Protein AF-A0A961NDP5-F1 (afdb_monomer_lite)

pLDDT: mean 91.18, std 3.99, range [74.69, 96.62]

Structure (mmCIF, N/CA/C/O backbone):
data_AF-A0A961NDP5-F1
#
_entry.id   AF-A0A961NDP5-F1
#
loop_
_atom_site.group_PDB
_atom_site.id
_atom_site.type_symbol
_atom_site.label_atom_id
_atom_site.label_alt_id
_atom_site.label_comp_id
_atom_site.label_asym_id
_atom_site.label_entity_id
_atom_site.label_seq_id
_atom_site.pdbx_PDB_ins_code
_atom_site.Cartn_x
_atom_site.Cartn_y
_atom_site.Cartn_z
_atom_site.occupancy
_atom_site.B_iso_or_equiv
_atom_site.auth_seq_id
_atom_site.auth_comp_id
_atom_site.auth_asym_id
_atom_site.auth_atom_id
_atom_site.pdbx_PDB_model_num
ATOM 1 N N . PHE A 1 1 ? 15.551 -0.681 -16.514 1.00 74.69 1 PHE A N 1
ATOM 2 C CA . PHE A 1 1 ? 14.716 -0.361 -17.692 1.00 74.69 1 PHE A CA 1
ATOM 3 C C . PHE A 1 1 ? 15.096 0.928 -18.426 1.00 74.69 1 PHE A C 1
ATOM 5 O O . PHE A 1 1 ? 14.612 1.093 -19.531 1.00 74.69 1 PHE A O 1
ATOM 12 N N . GLY A 1 2 ? 15.968 1.806 -17.900 1.00 75.88 2 GLY A N 1
ATOM 13 C CA . GLY A 1 2 ? 16.471 2.954 -18.680 1.00 75.88 2 GLY A CA 1
ATOM 14 C C . GLY A 1 2 ? 15.387 3.947 -19.114 1.00 75.88 2 GLY A C 1
ATOM 15 O O . GLY A 1 2 ? 15.478 4.496 -20.203 1.00 75.88 2 GLY A O 1
ATOM 16 N N . PHE A 1 3 ? 14.344 4.123 -18.296 1.00 78.25 3 PHE A N 1
ATOM 17 C CA . PHE A 1 3 ? 13.240 5.019 -18.618 1.00 78.25 3 PHE A CA 1
ATOM 18 C C . PHE A 1 3 ? 13.702 6.469 -18.727 1.00 78.25 3 PHE A C 1
ATOM 20 O O . PHE A 1 3 ? 14.430 6.966 -17.866 1.00 78.25 3 PHE A O 1
ATOM 27 N N . GLU A 1 4 ? 13.183 7.165 -19.731 1.00 85.88 4 GLU A N 1
ATOM 28 C CA . GLU A 1 4 ? 13.257 8.617 -19.766 1.00 85.88 4 GLU A CA 1
ATOM 29 C C . GLU A 1 4 ? 12.278 9.229 -18.757 1.00 85.88 4 GLU A C 1
ATOM 31 O O . GLU A 1 4 ? 11.221 8.662 -18.461 1.00 85.88 4 GLU A O 1
ATOM 36 N N . VAL A 1 5 ? 12.604 10.422 -18.251 1.00 88.00 5 VAL A N 1
ATOM 37 C CA . VAL A 1 5 ? 11.796 11.117 -17.232 1.00 88.00 5 VAL A CA 1
ATOM 38 C C . VAL A 1 5 ? 10.336 11.236 -17.672 1.00 88.00 5 VAL A C 1
ATOM 40 O O . VAL A 1 5 ? 9.431 10.939 -16.897 1.00 88.00 5 VAL A O 1
ATOM 43 N N . HIS A 1 6 ? 10.100 11.571 -18.944 1.00 88.38 6 HIS A N 1
ATOM 44 C CA . HIS A 1 6 ? 8.757 11.750 -19.488 1.00 88.38 6 HIS A CA 1
ATOM 45 C C . HIS A 1 6 ? 7.921 10.453 -19.480 1.00 88.38 6 HIS A C 1
ATOM 47 O O . HIS A 1 6 ? 6.706 10.509 -19.300 1.00 88.38 6 HIS A O 1
ATOM 53 N N . GLN A 1 7 ? 8.553 9.282 -19.622 1.00 89.12 7 GLN A N 1
ATOM 54 C CA . GLN A 1 7 ? 7.872 7.983 -19.601 1.00 89.12 7 GLN A CA 1
ATOM 55 C C . GLN A 1 7 ? 7.429 7.612 -18.183 1.00 89.12 7 GLN A C 1
ATOM 57 O O . GLN A 1 7 ? 6.307 7.144 -17.990 1.00 89.12 7 GLN A O 1
ATOM 62 N N . LEU A 1 8 ? 8.276 7.876 -17.181 1.00 90.50 8 LEU A N 1
ATOM 63 C CA . LEU A 1 8 ? 7.916 7.710 -15.769 1.00 90.50 8 LEU A CA 1
ATOM 64 C C . LEU A 1 8 ? 6.790 8.665 -15.376 1.00 90.50 8 LEU A C 1
ATOM 66 O O . LEU A 1 8 ? 5.815 8.248 -14.755 1.00 90.50 8 LEU A O 1
ATOM 70 N N . THR A 1 9 ? 6.881 9.931 -15.788 1.00 92.75 9 THR A N 1
ATOM 71 C CA . THR A 1 9 ? 5.827 10.916 -15.525 1.00 92.75 9 THR A CA 1
ATOM 72 C C . THR A 1 9 ? 4.503 10.507 -16.168 1.00 92.75 9 THR A C 1
ATOM 74 O O . THR A 1 9 ? 3.462 10.604 -15.521 1.00 92.75 9 THR A O 1
ATOM 77 N N . ALA A 1 10 ? 4.522 10.002 -17.406 1.00 92.31 10 ALA A N 1
ATOM 78 C CA . ALA A 1 10 ? 3.321 9.497 -18.065 1.00 92.31 10 ALA A CA 1
ATOM 79 C C . ALA A 1 10 ? 2.712 8.308 -17.306 1.00 92.31 10 ALA A C 1
ATOM 81 O O . ALA A 1 10 ? 1.502 8.283 -17.084 1.00 92.31 10 ALA A O 1
ATOM 82 N N . LEU A 1 11 ? 3.537 7.359 -16.849 1.00 92.81 11 LEU A N 1
ATOM 83 C CA . LEU A 1 11 ? 3.079 6.226 -16.044 1.00 92.81 11 LEU A CA 1
ATOM 84 C C . LEU A 1 11 ? 2.436 6.683 -14.727 1.00 92.81 11 LEU A C 1
ATOM 86 O O . LEU A 1 11 ? 1.370 6.187 -14.368 1.00 92.81 11 LEU A O 1
ATOM 90 N N . TYR A 1 12 ? 3.038 7.650 -14.033 1.00 93.81 12 TYR A N 1
ATOM 91 C CA . TYR A 1 12 ? 2.479 8.222 -12.804 1.00 93.81 12 TYR A CA 1
ATOM 92 C C . TYR A 1 12 ? 1.154 8.940 -13.052 1.00 93.81 12 TYR A C 1
ATOM 94 O O . TYR A 1 12 ? 0.217 8.795 -12.272 1.00 93.81 12 TYR A O 1
ATOM 102 N N . LEU A 1 13 ? 1.040 9.674 -14.160 1.00 95.31 13 LEU A N 1
ATOM 103 C CA . LEU A 1 13 ? -0.188 10.377 -14.518 1.00 95.31 13 LEU A CA 1
ATOM 104 C C . LEU A 1 13 ? -1.318 9.398 -14.863 1.00 95.31 13 LEU A C 1
ATOM 106 O O . LEU A 1 13 ? -2.441 9.563 -14.387 1.00 95.31 13 LEU A O 1
ATOM 110 N N . ILE A 1 14 ? -1.015 8.339 -15.621 1.00 94.62 14 ILE A N 1
ATOM 111 C CA . ILE A 1 14 ? -1.959 7.245 -15.893 1.00 94.62 14 ILE A CA 1
ATOM 112 C C . ILE A 1 14 ? -2.389 6.586 -14.581 1.00 94.62 14 ILE A C 1
ATOM 114 O O . ILE A 1 14 ? -3.583 6.415 -14.345 1.00 94.62 14 ILE A O 1
ATOM 118 N N . ASN A 1 15 ? -1.433 6.254 -13.712 1.00 95.94 15 ASN A N 1
ATOM 119 C CA . ASN A 1 15 ? -1.704 5.647 -12.415 1.00 95.94 15 ASN A CA 1
ATOM 120 C C . ASN A 1 15 ? -2.635 6.526 -11.566 1.00 95.94 15 ASN A C 1
ATOM 122 O O . ASN A 1 15 ? -3.618 6.019 -11.029 1.00 95.94 15 ASN A O 1
ATOM 126 N N . LEU A 1 16 ? -2.390 7.837 -11.510 1.00 94.75 16 LEU A N 1
ATOM 127 C CA . LEU A 1 16 ? -3.229 8.776 -10.769 1.00 94.75 16 LEU A CA 1
ATOM 128 C C . LEU A 1 16 ? -4.666 8.806 -11.305 1.00 94.75 16 LEU A C 1
ATOM 130 O O . LEU A 1 16 ? -5.614 8.720 -10.525 1.00 94.75 16 LEU A O 1
ATOM 134 N N . ILE A 1 17 ? -4.836 8.897 -12.629 1.00 96.62 17 ILE A N 1
ATOM 135 C CA . ILE A 1 17 ? -6.161 8.910 -13.268 1.00 96.62 17 ILE A CA 1
ATOM 136 C C . ILE A 1 17 ? -6.910 7.609 -12.975 1.00 96.62 17 ILE A C 1
ATOM 138 O O . ILE A 1 17 ? -8.079 7.646 -12.588 1.00 96.62 17 ILE A O 1
ATOM 142 N N . VAL A 1 18 ? -6.238 6.466 -13.129 1.00 95.62 18 VAL A N 1
ATOM 143 C CA . VAL A 1 18 ? -6.826 5.151 -12.855 1.00 95.62 18 VAL A CA 1
ATOM 144 C C . VAL A 1 18 ? -7.242 5.047 -11.390 1.00 95.62 18 VAL A C 1
ATOM 146 O O . VAL A 1 18 ? -8.384 4.690 -11.113 1.00 95.62 18 VAL A O 1
ATOM 149 N N . ASN A 1 19 ? -6.372 5.417 -10.451 1.00 94.50 19 ASN A N 1
ATOM 150 C CA . ASN A 1 19 ? -6.691 5.371 -9.025 1.00 94.50 19 ASN A CA 1
ATOM 151 C C . ASN A 1 19 ? -7.856 6.288 -8.661 1.00 94.50 19 ASN A C 1
ATOM 153 O O . ASN A 1 19 ? -8.759 5.868 -7.943 1.00 94.50 19 ASN A O 1
ATOM 157 N N . MET A 1 20 ? -7.893 7.505 -9.202 1.00 93.56 20 MET A N 1
ATOM 158 C CA . MET A 1 20 ? -9.003 8.429 -8.980 1.00 93.56 20 MET A CA 1
ATOM 159 C C . MET A 1 20 ? -10.329 7.864 -9.509 1.00 93.56 20 MET A C 1
ATOM 161 O O . MET A 1 20 ? -11.356 7.972 -8.838 1.00 93.56 20 MET A O 1
ATOM 165 N N . ALA A 1 21 ? -10.314 7.228 -10.683 1.00 95.56 21 ALA A N 1
ATOM 166 C CA . ALA A 1 21 ? -11.498 6.600 -11.260 1.00 95.56 21 ALA A CA 1
ATOM 167 C C . ALA A 1 21 ? -11.956 5.366 -10.463 1.00 95.56 21 ALA A C 1
ATOM 169 O O . ALA A 1 21 ? -13.156 5.143 -10.313 1.00 95.56 21 ALA A O 1
ATOM 170 N N . VAL A 1 22 ? -11.014 4.576 -9.938 1.00 94.31 22 VAL A N 1
ATOM 171 C CA . VAL A 1 22 ? -11.274 3.311 -9.232 1.00 94.31 22 VAL A CA 1
ATOM 172 C C . VAL A 1 22 ? -11.634 3.524 -7.752 1.00 94.31 22 VAL A C 1
ATOM 174 O O . VAL A 1 22 ? -12.447 2.774 -7.210 1.00 94.31 22 VAL A O 1
ATOM 177 N N . ALA A 1 23 ? -11.133 4.582 -7.109 1.00 91.69 23 ALA A N 1
ATOM 178 C CA . ALA A 1 23 ? -11.392 4.921 -5.705 1.00 91.69 23 ALA A CA 1
ATOM 179 C C . ALA A 1 23 ? -12.876 4.854 -5.264 1.00 91.69 23 ALA A C 1
ATOM 181 O O . ALA A 1 23 ? -13.159 4.205 -4.251 1.00 91.69 23 ALA A O 1
ATOM 182 N N . PRO A 1 24 ? -13.861 5.444 -5.979 1.00 91.81 24 PRO A N 1
ATOM 183 C CA . PRO A 1 24 ? -15.268 5.343 -5.579 1.00 91.81 24 PRO A CA 1
ATOM 184 C C . PRO A 1 24 ? -15.813 3.909 -5.649 1.00 91.81 24 PRO A C 1
ATOM 186 O O . PRO A 1 24 ? -16.691 3.546 -4.862 1.00 91.81 24 PRO A O 1
ATOM 189 N N . PHE A 1 25 ? -15.307 3.080 -6.566 1.00 92.56 25 PHE A N 1
ATOM 190 C CA . PHE A 1 25 ? -15.697 1.672 -6.659 1.00 92.56 25 PHE A CA 1
ATOM 191 C C . PHE A 1 25 ? -15.125 0.862 -5.501 1.00 92.56 25 PHE A C 1
ATOM 193 O O . PHE A 1 25 ? -15.856 0.068 -4.914 1.00 92.56 25 PHE A O 1
ATOM 200 N N . LEU A 1 26 ? -13.867 1.112 -5.125 1.00 91.50 26 LEU A N 1
ATOM 201 C CA . LEU A 1 26 ? -13.247 0.496 -3.952 1.00 91.50 26 LEU A CA 1
ATOM 202 C C . LEU A 1 26 ? -14.030 0.819 -2.679 1.00 91.50 26 LEU A C 1
ATOM 204 O O . LEU A 1 26 ? -14.392 -0.093 -1.943 1.00 91.50 26 LEU A O 1
ATOM 208 N N . GLY A 1 27 ? -14.393 2.088 -2.462 1.00 90.12 27 GLY A N 1
ATOM 209 C CA . GLY A 1 27 ? -15.207 2.492 -1.311 1.00 90.12 27 GLY A CA 1
ATOM 210 C C . GLY A 1 27 ? -16.566 1.782 -1.254 1.00 90.12 27 GLY A C 1
ATOM 211 O O . GLY A 1 27 ? -16.968 1.286 -0.200 1.00 90.12 27 GLY A O 1
ATOM 212 N N . LYS A 1 28 ? -17.256 1.656 -2.398 1.00 91.31 28 LYS A N 1
ATOM 213 C CA . LYS A 1 28 ? -18.504 0.876 -2.492 1.00 91.31 28 LYS A CA 1
ATOM 214 C C . LYS A 1 28 ? -18.274 -0.609 -2.212 1.00 91.31 28 LYS A C 1
ATOM 216 O O . LYS A 1 28 ? -19.071 -1.215 -1.501 1.00 91.31 28 LYS A O 1
ATOM 221 N N . ALA A 1 29 ? -17.197 -1.188 -2.739 1.00 89.50 29 ALA A N 1
ATOM 222 C CA . ALA A 1 29 ? -16.850 -2.584 -2.506 1.00 89.50 29 ALA A CA 1
ATOM 223 C C . ALA A 1 29 ? -16.615 -2.855 -1.013 1.00 89.50 29 ALA A C 1
ATOM 225 O O . ALA A 1 29 ? -17.174 -3.814 -0.486 1.00 89.50 29 ALA A O 1
ATOM 226 N N . VAL A 1 30 ? -15.898 -1.975 -0.307 1.00 91.69 30 VAL A N 1
ATOM 227 C CA . VAL A 1 30 ? -15.687 -2.090 1.147 1.00 91.69 30 VAL A CA 1
ATOM 228 C C . VAL A 1 30 ? -17.023 -2.092 1.896 1.00 91.69 30 VAL A C 1
ATOM 230 O O . VAL A 1 30 ? -17.240 -2.933 2.768 1.00 91.69 30 VAL A O 1
ATOM 233 N N . GLY A 1 31 ? -17.943 -1.198 1.518 1.00 88.12 31 GLY A N 1
ATOM 234 C CA . GLY A 1 31 ? -19.274 -1.115 2.124 1.00 88.12 31 GLY A CA 1
ATOM 235 C C . GLY A 1 31 ? -20.150 -2.353 1.886 1.00 88.12 31 GLY A C 1
ATOM 236 O O . GLY A 1 31 ? -20.913 -2.731 2.769 1.00 88.12 31 GLY A O 1
ATOM 237 N N . VAL A 1 32 ? -20.032 -3.005 0.723 1.00 90.06 32 VAL A N 1
ATOM 238 C CA . VAL A 1 32 ? -20.844 -4.184 0.360 1.00 90.06 32 VAL A CA 1
ATOM 239 C C . VAL A 1 32 ? -20.241 -5.492 0.879 1.00 90.06 32 VAL A C 1
ATOM 241 O O . VAL A 1 32 ? -20.957 -6.332 1.420 1.00 90.06 32 VAL A O 1
ATOM 244 N N . PHE A 1 33 ? -18.933 -5.693 0.716 1.00 88.94 33 PHE A N 1
ATOM 245 C CA . PHE A 1 33 ? -18.251 -6.939 1.088 1.00 88.94 33 PHE A CA 1
ATOM 246 C C . PHE A 1 33 ? -17.813 -6.977 2.557 1.00 88.94 33 PHE A C 1
ATOM 248 O O . PHE A 1 33 ? -17.466 -8.048 3.069 1.00 88.94 33 PHE A O 1
ATOM 255 N N . GLY A 1 34 ? -17.856 -5.832 3.239 1.00 88.94 34 GLY A N 1
ATOM 256 C CA . GLY A 1 34 ? -17.378 -5.661 4.601 1.00 88.94 34 GLY A CA 1
ATOM 257 C C . GLY A 1 34 ? -15.869 -5.439 4.659 1.00 88.94 34 GLY A C 1
ATOM 258 O O . GLY A 1 34 ? -15.095 -5.859 3.791 1.00 88.94 34 GLY A O 1
ATOM 259 N N . GLU A 1 35 ? -15.430 -4.789 5.729 1.00 90.31 35 GLU A N 1
ATOM 260 C CA . GLU A 1 35 ? -14.071 -4.273 5.832 1.00 90.31 35 GLU A CA 1
ATOM 261 C C . GLU A 1 35 ? -13.049 -5.411 6.023 1.00 90.31 35 GLU A C 1
ATOM 263 O O . GLU A 1 35 ? -12.027 -5.454 5.343 1.00 90.31 35 GLU A O 1
ATOM 268 N N . ARG A 1 36 ? -13.363 -6.422 6.849 1.00 89.06 36 ARG A N 1
ATOM 269 C CA . ARG A 1 36 ? -12.467 -7.567 7.115 1.00 89.06 36 ARG A CA 1
ATOM 270 C C . ARG A 1 36 ? -12.143 -8.399 5.869 1.00 89.06 36 ARG A C 1
ATOM 272 O O . ARG A 1 36 ? -11.002 -8.824 5.686 1.00 89.06 36 ARG A O 1
ATOM 279 N N . ARG A 1 37 ? -13.147 -8.681 5.031 1.00 90.00 37 ARG A N 1
ATOM 280 C CA . ARG A 1 37 ? -12.955 -9.476 3.802 1.00 90.00 37 ARG A CA 1
ATOM 281 C C . ARG A 1 37 ? -12.132 -8.696 2.790 1.00 90.00 37 ARG A C 1
ATOM 283 O O . ARG A 1 37 ? -11.199 -9.250 2.222 1.00 90.00 37 ARG A O 1
ATOM 290 N N . THR A 1 38 ? -12.441 -7.412 2.644 1.00 91.94 38 THR A N 1
ATOM 291 C CA . THR A 1 38 ? -11.702 -6.490 1.783 1.00 91.94 38 THR A CA 1
ATOM 292 C C . THR A 1 38 ? -10.227 -6.422 2.177 1.00 91.94 38 THR A C 1
ATOM 294 O O . THR A 1 38 ? -9.372 -6.628 1.324 1.00 91.94 38 THR A O 1
ATOM 297 N N . LEU A 1 39 ? -9.930 -6.260 3.471 1.00 91.00 39 LEU A N 1
ATOM 298 C CA . LEU A 1 39 ? -8.558 -6.267 3.989 1.00 91.00 39 LEU A CA 1
ATOM 299 C C . LEU A 1 39 ? -7.831 -7.584 3.712 1.00 91.00 39 LEU A C 1
ATOM 301 O O . LEU A 1 39 ? -6.665 -7.596 3.340 1.00 91.00 39 LEU A O 1
ATOM 305 N N . THR A 1 40 ? -8.520 -8.716 3.860 1.00 92.12 40 THR A N 1
ATOM 306 C CA . THR A 1 40 ? -7.919 -10.028 3.577 1.00 92.12 40 THR A CA 1
ATOM 307 C C . THR A 1 40 ? -7.535 -10.151 2.100 1.00 92.12 40 THR A C 1
ATOM 309 O O . THR A 1 40 ? -6.440 -10.609 1.782 1.00 92.12 40 THR A O 1
ATOM 312 N N . VAL A 1 41 ? -8.422 -9.720 1.198 1.00 91.94 41 VAL A N 1
ATOM 313 C CA . VAL A 1 41 ? -8.166 -9.709 -0.249 1.00 91.94 41 VAL A CA 1
ATOM 314 C C . VAL A 1 41 ? -7.017 -8.764 -0.595 1.00 91.94 41 VAL A C 1
ATOM 316 O O . VAL A 1 41 ? -6.149 -9.146 -1.374 1.00 91.94 41 VAL A O 1
ATOM 319 N N . GLU A 1 42 ? -6.980 -7.575 0.007 1.00 92.56 42 GLU A N 1
ATOM 320 C CA . GLU A 1 42 ? -5.892 -6.609 -0.158 1.00 92.56 42 GLU A CA 1
ATOM 321 C C . GLU A 1 42 ? -4.541 -7.225 0.218 1.00 92.56 42 GLU A C 1
ATOM 323 O O . GLU A 1 42 ? -3.639 -7.250 -0.613 1.00 92.56 42 GLU A O 1
ATOM 328 N N . TYR A 1 43 ? -4.405 -7.796 1.421 1.00 92.50 43 TYR A N 1
ATOM 329 C CA . TYR A 1 43 ? -3.133 -8.370 1.872 1.00 92.50 43 TYR A CA 1
ATOM 330 C C . TYR A 1 43 ? -2.671 -9.559 1.021 1.00 92.50 43 TYR A C 1
ATOM 332 O O . TYR A 1 43 ? -1.481 -9.673 0.725 1.00 92.50 43 TYR A O 1
ATOM 340 N N . ILE A 1 44 ? -3.592 -10.425 0.585 1.00 95.31 44 ILE A N 1
ATOM 341 C CA . ILE A 1 44 ? -3.269 -11.522 -0.344 1.00 95.31 44 ILE A CA 1
ATOM 342 C C . ILE A 1 44 ? -2.831 -10.960 -1.706 1.00 95.31 44 ILE A C 1
ATOM 344 O O . ILE A 1 44 ? -1.858 -11.440 -2.295 1.00 95.31 44 ILE A O 1
ATOM 348 N N . GLY A 1 45 ? -3.526 -9.932 -2.197 1.00 94.75 45 GLY A N 1
ATOM 349 C CA . GLY A 1 45 ? -3.196 -9.236 -3.437 1.00 94.75 45 GLY A CA 1
ATOM 350 C C . GLY A 1 45 ? -1.807 -8.608 -3.386 1.00 94.75 45 GLY A C 1
ATOM 351 O O . GLY A 1 45 ? -0.992 -8.872 -4.267 1.00 94.75 45 GLY A O 1
ATOM 352 N N . LEU A 1 46 ? -1.501 -7.857 -2.326 1.00 94.12 46 LEU A N 1
ATOM 353 C CA . LEU A 1 46 ? -0.195 -7.235 -2.114 1.00 94.12 46 LEU A CA 1
ATOM 354 C C . LEU A 1 46 ? 0.913 -8.289 -2.045 1.00 94.12 46 LEU A C 1
ATOM 356 O O . LEU A 1 46 ? 1.893 -8.185 -2.776 1.00 94.12 46 LEU A O 1
ATOM 360 N N . ALA A 1 47 ? 0.742 -9.353 -1.253 1.00 95.50 47 ALA A N 1
ATOM 361 C CA . ALA A 1 47 ? 1.724 -10.438 -1.185 1.00 95.50 47 ALA A CA 1
ATOM 362 C C . ALA A 1 47 ? 1.998 -11.059 -2.568 1.00 95.50 47 ALA A C 1
ATOM 364 O O . ALA A 1 47 ? 3.150 -11.320 -2.929 1.00 95.50 47 ALA A O 1
ATOM 365 N N . THR A 1 48 ? 0.949 -11.238 -3.375 1.00 96.31 48 THR A N 1
ATOM 366 C CA . THR A 1 48 ? 1.067 -11.741 -4.751 1.00 96.31 48 THR A CA 1
ATOM 367 C C . THR A 1 48 ? 1.829 -10.757 -5.643 1.00 96.31 48 THR A C 1
ATOM 369 O O . THR A 1 48 ? 2.760 -11.159 -6.336 1.00 96.31 48 THR A O 1
ATOM 372 N N . VAL A 1 49 ? 1.492 -9.465 -5.600 1.00 96.44 49 VAL A N 1
ATOM 373 C CA . VAL A 1 49 ? 2.146 -8.415 -6.398 1.00 96.44 49 VAL A CA 1
ATOM 374 C C . VAL A 1 49 ? 3.627 -8.275 -6.041 1.00 96.44 49 VAL A C 1
ATOM 376 O O . VAL A 1 49 ? 4.464 -8.270 -6.942 1.00 96.44 49 VAL A O 1
ATOM 379 N N . PHE A 1 50 ? 3.983 -8.257 -4.753 1.00 94.62 50 PHE A N 1
ATOM 380 C CA . PHE A 1 50 ? 5.385 -8.215 -4.321 1.00 94.62 50 PHE A CA 1
ATOM 381 C C . PHE A 1 50 ? 6.168 -9.464 -4.743 1.00 94.62 50 PHE A C 1
ATOM 383 O O . PHE A 1 50 ? 7.315 -9.353 -5.177 1.00 94.62 50 PHE A O 1
ATOM 390 N N . THR A 1 51 ? 5.541 -10.644 -4.711 1.00 95.81 51 THR A N 1
ATOM 391 C CA . THR A 1 51 ? 6.152 -11.874 -5.244 1.00 95.81 51 THR A CA 1
ATOM 392 C C . THR A 1 51 ? 6.415 -11.753 -6.748 1.00 95.81 51 THR A C 1
ATOM 394 O O . THR A 1 51 ? 7.491 -12.116 -7.228 1.00 95.81 51 THR A O 1
ATOM 397 N N . LEU A 1 52 ? 5.467 -11.185 -7.502 1.00 95.69 52 LEU A N 1
ATOM 398 C CA . LEU A 1 52 ? 5.625 -10.945 -8.936 1.00 95.69 52 LEU A CA 1
ATOM 399 C C . LEU A 1 52 ? 6.701 -9.895 -9.235 1.00 95.69 52 LEU A C 1
ATOM 401 O O . LEU A 1 52 ? 7.433 -10.077 -10.202 1.00 95.69 52 LEU A O 1
ATOM 405 N N . TYR A 1 53 ? 6.864 -8.855 -8.411 1.00 94.69 53 TYR A N 1
ATOM 406 C CA . TYR A 1 53 ? 7.989 -7.920 -8.540 1.00 94.69 53 TYR A CA 1
ATOM 407 C C . TYR A 1 53 ? 9.341 -8.598 -8.337 1.00 94.69 53 TYR A C 1
ATOM 409 O O . TYR A 1 53 ? 10.271 -8.331 -9.100 1.00 94.69 53 TYR A O 1
ATOM 417 N N . GLY A 1 54 ? 9.441 -9.520 -7.375 1.00 93.00 54 GLY A N 1
ATOM 418 C CA . GLY A 1 54 ? 10.596 -10.411 -7.274 1.00 93.00 54 GLY A CA 1
ATOM 419 C C . GLY A 1 54 ? 10.811 -11.167 -8.588 1.00 93.00 54 GLY A C 1
ATOM 420 O O . GLY A 1 54 ? 11.895 -11.132 -9.162 1.00 93.00 54 GLY A O 1
ATOM 421 N N . GLY A 1 55 ? 9.757 -11.757 -9.150 1.00 92.81 55 GLY A N 1
ATOM 422 C CA . GLY A 1 55 ? 9.828 -12.415 -10.455 1.00 92.81 55 GLY A CA 1
ATOM 423 C C . GLY A 1 55 ? 10.329 -11.504 -11.587 1.00 92.81 55 GLY A C 1
ATOM 424 O O . GLY A 1 55 ? 11.204 -11.906 -12.353 1.00 92.81 55 GLY A O 1
ATOM 425 N N . VAL A 1 56 ? 9.851 -10.256 -11.658 1.00 92.75 56 VAL A N 1
ATOM 426 C CA . VAL A 1 56 ? 10.336 -9.253 -12.624 1.00 92.75 56 VAL A CA 1
ATOM 427 C C . VAL A 1 56 ? 11.841 -9.034 -12.478 1.00 92.75 56 VAL A C 1
ATOM 429 O O . VAL A 1 56 ? 12.544 -8.984 -13.486 1.00 92.75 56 VAL A O 1
ATOM 432 N N . TYR A 1 57 ? 12.334 -8.933 -11.243 1.00 89.75 57 TYR A N 1
ATOM 433 C CA . TYR A 1 57 ? 13.748 -8.716 -10.956 1.00 89.75 57 TYR A CA 1
ATOM 434 C C . TYR A 1 57 ? 14.620 -9.933 -11.304 1.00 89.75 57 TYR A C 1
ATOM 436 O O 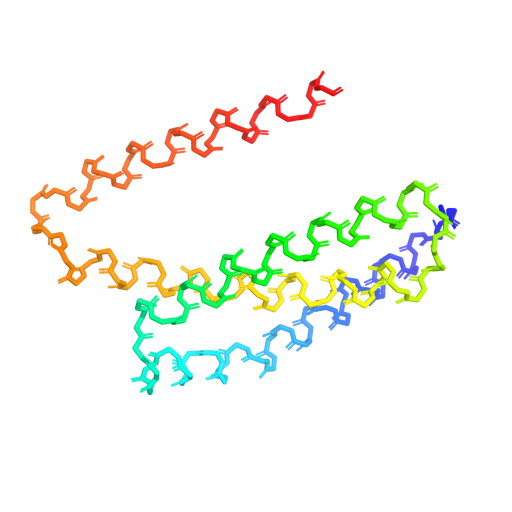. TYR A 1 57 ? 15.613 -9.788 -12.013 1.00 89.75 57 TYR A O 1
ATOM 444 N N . TRP A 1 58 ? 14.241 -11.133 -10.855 1.00 89.94 58 TRP A N 1
ATOM 445 C CA . TRP A 1 58 ? 15.047 -12.350 -11.029 1.00 89.94 58 TRP A CA 1
ATOM 446 C C . TRP A 1 58 ? 14.977 -12.945 -12.439 1.00 89.94 58 TRP A C 1
ATOM 448 O O . TRP A 1 58 ? 15.981 -13.448 -12.938 1.00 89.94 58 TRP A O 1
ATOM 458 N N . PHE A 1 59 ? 13.808 -12.907 -13.083 1.00 89.81 59 PHE A N 1
ATOM 459 C CA . PHE A 1 59 ? 13.587 -13.515 -14.401 1.00 89.81 59 PHE A CA 1
ATOM 460 C C . PHE A 1 59 ? 13.618 -12.500 -15.550 1.00 89.81 59 PHE A C 1
ATOM 462 O O . PHE A 1 59 ? 13.458 -12.885 -16.707 1.00 89.81 59 PHE A O 1
ATOM 469 N N . GLY A 1 60 ? 13.812 -11.211 -15.252 1.00 86.50 60 GLY A N 1
ATOM 470 C CA . GLY A 1 60 ? 13.916 -10.158 -16.262 1.00 86.50 60 GLY A CA 1
ATOM 471 C C . GLY A 1 60 ? 12.627 -9.950 -17.059 1.00 86.50 60 GLY A C 1
ATOM 472 O O . GLY A 1 60 ? 12.684 -9.680 -18.260 1.00 86.50 60 GLY A O 1
ATOM 473 N N . TRP A 1 61 ? 11.459 -10.108 -16.426 1.00 89.00 61 TRP A N 1
ATOM 474 C CA . TRP A 1 61 ? 10.183 -9.908 -17.114 1.00 89.00 61 TRP A CA 1
ATOM 475 C C . TRP A 1 61 ? 10.044 -8.477 -17.655 1.00 89.00 61 TRP A C 1
ATOM 477 O O . TRP A 1 61 ? 10.582 -7.512 -17.111 1.00 89.00 61 TRP A O 1
ATOM 487 N N . GLY A 1 62 ? 9.322 -8.350 -18.770 1.00 89.00 62 GLY A N 1
ATOM 488 C CA . GLY A 1 62 ? 9.277 -7.120 -19.555 1.00 89.00 62 GLY A CA 1
ATOM 489 C C . GLY A 1 62 ? 8.658 -5.918 -18.835 1.00 89.00 62 GLY A C 1
ATOM 490 O O . GLY A 1 62 ? 7.836 -6.043 -17.926 1.00 89.00 62 GLY A O 1
ATOM 491 N N . VAL A 1 63 ? 8.999 -4.730 -19.339 1.00 87.81 63 VAL A N 1
ATOM 492 C CA . VAL A 1 63 ? 8.548 -3.422 -18.832 1.00 87.81 63 VAL A CA 1
ATOM 493 C C . VAL A 1 63 ? 7.027 -3.327 -18.695 1.00 87.81 63 VAL A C 1
ATOM 495 O O . VAL A 1 63 ? 6.529 -2.769 -17.720 1.00 87.81 63 VAL A O 1
ATOM 498 N N . ALA A 1 64 ? 6.284 -3.887 -19.651 1.00 89.94 64 ALA A N 1
ATOM 499 C CA . ALA A 1 64 ? 4.825 -3.856 -19.638 1.00 89.94 64 ALA A CA 1
ATOM 500 C C . ALA A 1 64 ? 4.241 -4.550 -18.398 1.00 89.94 64 ALA A C 1
ATOM 502 O O . ALA A 1 64 ? 3.278 -4.055 -17.812 1.00 89.94 64 ALA A O 1
ATOM 503 N N . LEU A 1 65 ? 4.851 -5.657 -17.956 1.00 92.25 65 LEU A N 1
ATOM 504 C CA . LEU A 1 65 ? 4.416 -6.357 -16.752 1.00 92.25 65 LEU A CA 1
ATOM 505 C C . LEU A 1 65 ? 4.723 -5.529 -15.504 1.00 92.25 65 LEU A C 1
ATOM 507 O O . LEU A 1 65 ? 3.844 -5.351 -14.670 1.00 92.25 65 LEU A O 1
ATOM 511 N N . ALA A 1 66 ? 5.926 -4.956 -15.414 1.00 92.69 66 ALA A N 1
ATOM 512 C CA . ALA A 1 66 ? 6.312 -4.088 -14.302 1.00 92.69 66 ALA A CA 1
ATOM 513 C C . ALA A 1 66 ? 5.379 -2.869 -14.167 1.00 92.69 66 ALA A C 1
ATOM 515 O O . A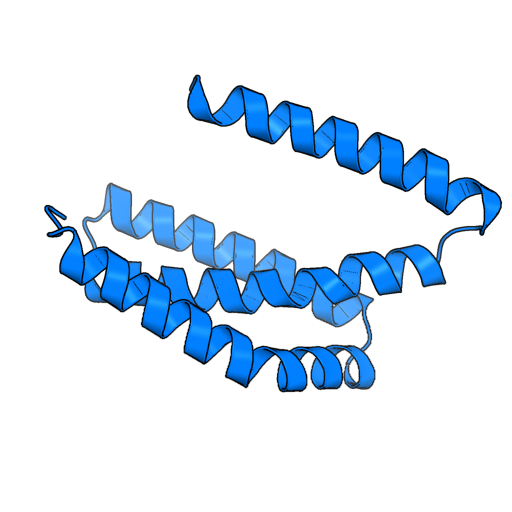LA A 1 66 ? 4.915 -2.562 -13.073 1.00 92.69 66 ALA A O 1
ATOM 516 N N . ALA A 1 67 ? 5.046 -2.217 -15.285 1.00 92.31 67 ALA A N 1
ATOM 517 C CA . ALA A 1 67 ? 4.116 -1.089 -15.315 1.00 92.31 67 ALA A CA 1
ATOM 518 C C . ALA A 1 67 ? 2.681 -1.499 -14.938 1.00 92.31 67 ALA A C 1
ATOM 520 O O . ALA A 1 67 ? 1.986 -0.764 -14.240 1.00 92.31 67 ALA A O 1
ATOM 521 N N . THR A 1 68 ? 2.239 -2.685 -15.364 1.00 92.94 68 THR A N 1
ATOM 522 C CA . THR A 1 68 ? 0.916 -3.216 -15.001 1.00 92.94 68 THR A CA 1
ATOM 523 C C . THR A 1 68 ? 0.839 -3.521 -13.506 1.00 92.94 68 THR A C 1
ATOM 525 O O . THR A 1 68 ? -0.110 -3.104 -12.844 1.00 92.94 68 THR A O 1
ATOM 528 N N . LEU A 1 69 ? 1.860 -4.188 -12.958 1.00 95.44 69 LEU A N 1
ATOM 529 C CA . LEU A 1 69 ? 1.976 -4.451 -11.523 1.00 95.44 69 LEU A CA 1
ATOM 530 C C . LEU A 1 69 ? 1.991 -3.149 -10.719 1.00 95.44 69 LEU A C 1
ATOM 532 O O . LEU A 1 69 ? 1.312 -3.073 -9.704 1.00 95.44 69 LEU A O 1
ATOM 536 N N . TYR A 1 70 ? 2.660 -2.106 -11.218 1.00 94.50 70 TYR A N 1
ATOM 53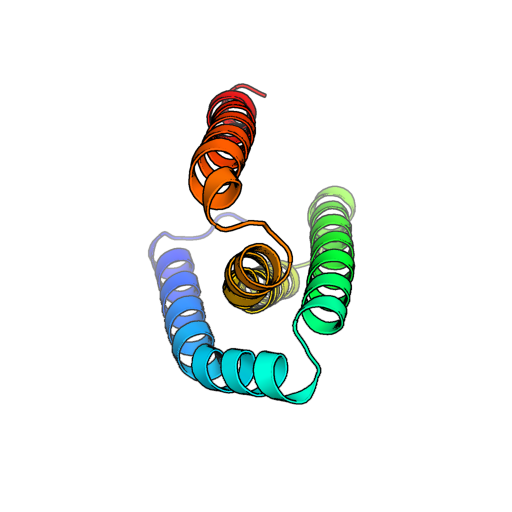7 C CA . TYR A 1 70 ? 2.677 -0.776 -10.601 1.00 94.50 70 TYR A CA 1
ATOM 538 C C . TYR A 1 70 ? 1.286 -0.156 -10.468 1.00 94.50 70 TYR A C 1
ATOM 540 O O . TYR A 1 70 ? 0.937 0.365 -9.409 1.00 94.50 70 TYR A O 1
ATOM 548 N N . VAL A 1 71 ? 0.459 -0.244 -11.510 1.00 94.69 71 VAL A N 1
ATOM 549 C CA . VAL A 1 71 ? -0.920 0.260 -11.448 1.00 94.69 71 VAL A CA 1
ATOM 550 C C . VAL A 1 71 ? -1.784 -0.587 -10.512 1.00 94.69 71 VAL A C 1
ATOM 552 O O . VAL A 1 71 ? -2.516 -0.026 -9.698 1.00 94.69 71 VAL A O 1
ATOM 555 N N . ILE A 1 72 ? -1.682 -1.918 -10.586 1.00 94.88 72 ILE A N 1
ATOM 556 C CA . ILE A 1 72 ? -2.449 -2.835 -9.725 1.00 94.88 72 ILE A CA 1
ATOM 557 C C . ILE A 1 72 ? -2.107 -2.620 -8.249 1.00 94.88 72 ILE A C 1
ATOM 559 O O . ILE A 1 72 ? -3.013 -2.540 -7.425 1.00 94.88 72 ILE A O 1
ATOM 563 N N . ASP A 1 73 ? -0.822 -2.491 -7.927 1.00 95.19 73 ASP A N 1
ATOM 564 C CA . ASP A 1 73 ? -0.335 -2.228 -6.574 1.00 95.19 73 ASP A CA 1
ATOM 565 C C . ASP A 1 73 ? -0.993 -0.982 -5.968 1.00 95.19 73 ASP A C 1
ATOM 567 O O . ASP A 1 73 ? -1.551 -1.035 -4.875 1.00 95.19 73 ASP A O 1
ATOM 571 N N . HIS A 1 74 ? -1.035 0.122 -6.721 1.00 94.19 74 HIS A N 1
ATOM 572 C CA . HIS A 1 74 ? -1.637 1.365 -6.234 1.00 94.19 74 HIS A CA 1
ATOM 573 C C . HIS A 1 74 ? -3.155 1.246 -6.048 1.00 94.19 74 HIS A C 1
ATOM 575 O O . HIS A 1 74 ? -3.693 1.786 -5.082 1.00 94.19 74 HIS A O 1
ATOM 581 N N . ILE A 1 75 ? -3.839 0.503 -6.926 1.00 93.56 75 ILE A N 1
ATOM 582 C CA . ILE A 1 75 ? -5.273 0.223 -6.765 1.00 93.56 75 ILE A CA 1
ATOM 583 C C . ILE A 1 75 ? -5.516 -0.566 -5.475 1.00 93.56 75 ILE A C 1
ATOM 585 O O . ILE A 1 75 ? -6.428 -0.232 -4.719 1.00 93.56 75 ILE A O 1
ATOM 589 N N . LEU A 1 76 ? -4.707 -1.599 -5.213 1.00 92.38 76 LEU A N 1
ATOM 590 C CA . LEU A 1 76 ? -4.798 -2.386 -3.983 1.00 92.38 76 LEU A CA 1
ATOM 591 C C . LEU A 1 76 ? -4.533 -1.513 -2.758 1.00 92.38 76 LEU A C 1
ATOM 593 O O . LEU A 1 76 ? -5.308 -1.574 -1.813 1.00 92.38 76 LEU A O 1
ATOM 597 N N . PHE A 1 77 ? -3.534 -0.633 -2.812 1.00 87.69 77 PHE A N 1
ATOM 598 C CA . PHE A 1 77 ? -3.237 0.314 -1.737 1.00 87.69 77 PHE A CA 1
ATOM 599 C C . PHE A 1 77 ? -4.403 1.273 -1.437 1.00 87.69 77 PHE A C 1
ATOM 601 O O . PHE A 1 77 ? -4.574 1.732 -0.308 1.00 87.69 77 PHE A O 1
ATOM 608 N N . GLY A 1 78 ? -5.266 1.546 -2.422 1.00 86.62 78 GLY A N 1
ATOM 609 C CA . GLY A 1 78 ? -6.510 2.289 -2.218 1.00 86.62 78 GLY A CA 1
ATOM 610 C C . GLY A 1 78 ? -7.470 1.629 -1.216 1.00 86.62 78 GLY A C 1
ATOM 611 O O . GLY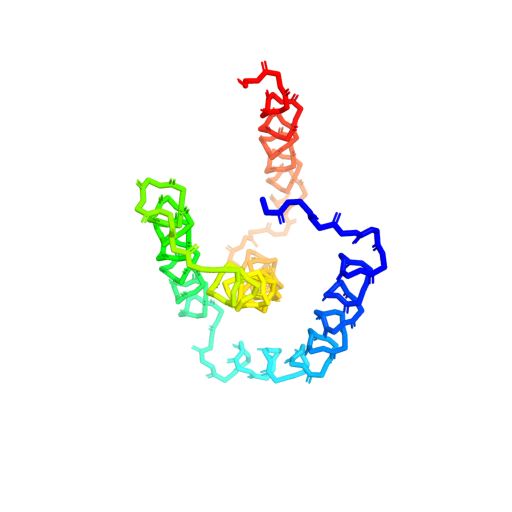 A 1 78 ? -8.285 2.321 -0.604 1.00 86.62 78 GLY A O 1
ATOM 612 N N . LEU A 1 79 ? -7.364 0.314 -0.989 1.00 87.25 79 LEU A N 1
ATOM 613 C CA . LEU A 1 79 ? -8.149 -0.410 0.014 1.00 87.25 79 LEU A CA 1
ATOM 614 C C . LEU A 1 79 ? -7.698 -0.146 1.454 1.00 87.25 79 LEU A C 1
ATOM 616 O O . LEU A 1 79 ? -8.472 -0.429 2.368 1.00 87.25 79 LEU A O 1
ATOM 620 N N . ALA A 1 80 ? -6.566 0.530 1.673 1.00 83.38 80 ALA A N 1
ATOM 621 C CA . ALA A 1 80 ? -6.094 0.919 3.001 1.00 83.38 80 ALA A CA 1
ATOM 622 C C . ALA A 1 80 ? -7.113 1.768 3.795 1.00 83.38 80 ALA A C 1
ATOM 624 O O . ALA A 1 80 ? -7.075 1.815 5.028 1.00 83.38 80 ALA A O 1
ATOM 625 N N . LEU A 1 81 ? -8.088 2.402 3.126 1.00 84.94 81 LEU A N 1
ATOM 626 C CA . LEU A 1 81 ? -9.221 3.057 3.795 1.00 84.94 81 LEU A CA 1
ATOM 627 C C . LEU A 1 81 ? -10.064 2.074 4.637 1.00 84.94 81 LEU A C 1
ATOM 629 O O . LEU A 1 81 ? -10.607 2.450 5.682 1.00 84.94 81 LEU A O 1
ATOM 633 N N . ALA A 1 82 ? -10.149 0.806 4.217 1.00 88.00 82 ALA A N 1
ATOM 634 C CA . ALA A 1 82 ? -10.821 -0.268 4.941 1.00 88.00 82 ALA A CA 1
ATOM 635 C C . ALA A 1 82 ? -10.142 -0.542 6.285 1.00 88.00 82 ALA A C 1
ATOM 637 O O . ALA A 1 82 ? -10.821 -0.850 7.257 1.00 88.00 82 ALA A O 1
ATOM 638 N N . LEU A 1 83 ? -8.816 -0.383 6.371 1.00 87.25 83 LEU A N 1
ATOM 639 C CA . LEU A 1 83 ? -8.064 -0.646 7.598 1.00 87.25 83 LEU A CA 1
ATOM 640 C C . LEU A 1 83 ? -8.471 0.335 8.689 1.00 87.25 83 LEU A C 1
ATOM 642 O O . LEU A 1 83 ? -8.809 -0.067 9.799 1.00 87.25 83 LEU A O 1
ATOM 646 N N . LYS A 1 84 ? -8.492 1.626 8.347 1.00 86.00 84 LYS A N 1
ATOM 647 C CA . LYS A 1 84 ? -8.868 2.688 9.281 1.00 86.00 84 LYS A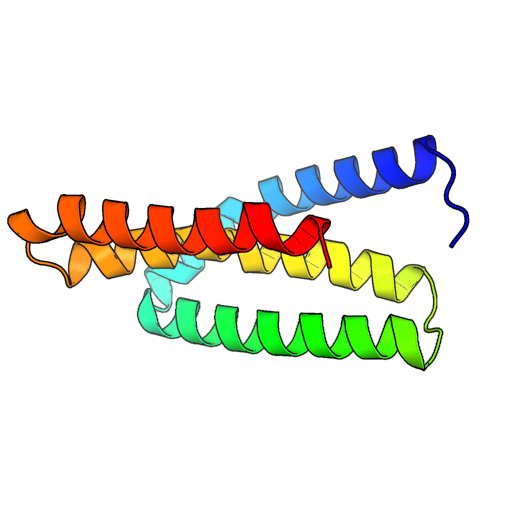 CA 1
ATOM 648 C C . LYS A 1 84 ? -10.313 2.531 9.754 1.00 86.00 84 LYS A C 1
ATOM 650 O O . LYS A 1 84 ? -10.574 2.628 10.949 1.00 86.00 84 LYS A O 1
ATOM 655 N N . THR A 1 85 ? -11.235 2.267 8.830 1.00 90.00 85 THR A N 1
ATOM 656 C CA . THR A 1 85 ? -12.663 2.104 9.151 1.00 90.00 85 THR A CA 1
ATOM 657 C C . THR A 1 85 ? -12.930 0.835 9.959 1.00 90.00 85 THR A C 1
ATOM 659 O O . THR A 1 85 ? -13.660 0.886 10.945 1.00 90.00 85 THR A O 1
ATOM 662 N N . TYR A 1 86 ? -12.284 -0.282 9.615 1.00 89.69 86 TYR A N 1
ATOM 663 C CA . TYR A 1 86 ? -12.365 -1.518 10.388 1.00 89.69 86 TYR A CA 1
ATOM 664 C C . TYR A 1 86 ? -11.809 -1.339 11.799 1.00 89.69 86 TYR A C 1
ATOM 666 O O . TYR A 1 86 ? -12.463 -1.724 12.762 1.00 89.69 86 TYR A O 1
ATOM 674 N N . PHE A 1 87 ? -10.638 -0.710 11.927 1.00 88.56 87 PHE A N 1
ATOM 675 C CA . PHE A 1 87 ? -10.007 -0.443 13.216 1.00 88.56 87 PHE A CA 1
ATOM 676 C C . PHE A 1 87 ? -10.913 0.395 14.125 1.00 88.56 87 PHE A C 1
ATOM 678 O O . PHE A 1 87 ? -11.186 -0.002 15.253 1.00 88.56 87 PHE A O 1
ATOM 685 N N . GLN A 1 88 ? -11.463 1.499 13.612 1.00 89.31 88 GLN A N 1
ATOM 686 C CA . GLN A 1 88 ? -12.390 2.354 14.363 1.00 89.31 88 GLN A CA 1
ATOM 687 C C . GLN A 1 88 ? -13.686 1.640 14.778 1.00 89.31 88 GLN A C 1
ATOM 689 O O . GLN A 1 88 ? -14.328 2.061 15.733 1.00 89.31 88 GLN A O 1
ATOM 694 N N . LYS A 1 89 ? -14.082 0.582 14.063 1.00 89.31 89 LYS A N 1
ATOM 695 C CA . LYS A 1 89 ? -15.294 -0.202 14.338 1.00 89.31 89 LYS A CA 1
ATOM 696 C C . LYS A 1 89 ? -15.096 -1.255 15.429 1.00 89.31 89 LYS A C 1
ATOM 698 O O . LYS A 1 89 ? -16.072 -1.637 16.066 1.00 89.31 89 LYS A O 1
ATOM 703 N N . ILE A 1 90 ? -13.870 -1.754 15.604 1.00 89.25 90 ILE A N 1
ATOM 704 C CA . ILE A 1 90 ? -13.547 -2.811 16.578 1.00 89.25 90 ILE A CA 1
ATOM 705 C C . ILE A 1 90 ? -12.857 -2.288 17.841 1.00 89.25 90 ILE A C 1
ATOM 707 O O . ILE A 1 90 ? -12.859 -2.988 18.846 1.00 89.25 90 ILE A O 1
ATOM 711 N N . ALA A 1 91 ? -12.221 -1.117 17.773 1.00 89.19 91 ALA A N 1
ATOM 712 C CA . ALA A 1 91 ? -11.459 -0.551 18.876 1.00 89.19 91 ALA A CA 1
ATOM 713 C C . ALA A 1 91 ? -12.346 0.278 19.807 1.00 89.19 91 ALA A C 1
ATOM 715 O O . ALA A 1 91 ? -13.235 1.004 19.354 1.00 89.19 91 ALA A O 1
ATOM 716 N N . ASP A 1 92 ? -12.039 0.232 21.101 1.00 93.75 92 ASP A N 1
ATOM 717 C CA . ASP A 1 92 ? -12.660 1.122 22.070 1.00 93.75 92 ASP A CA 1
ATOM 718 C C . ASP A 1 92 ? -12.222 2.574 21.812 1.00 93.75 92 ASP A C 1
ATOM 720 O O . ASP A 1 92 ? -11.042 2.822 21.539 1.00 93.75 92 ASP A O 1
ATOM 724 N N . PRO A 1 93 ? -13.124 3.572 21.914 1.00 89.44 93 PRO A N 1
ATOM 725 C CA . PRO A 1 93 ? -12.809 4.960 21.569 1.00 89.44 93 PRO A CA 1
ATOM 726 C C . PRO A 1 93 ? -11.587 5.542 22.294 1.00 89.44 93 PRO A C 1
ATOM 728 O O . PRO A 1 93 ? -10.869 6.360 21.717 1.00 89.44 93 PRO A O 1
ATOM 731 N N . GLY A 1 94 ? -11.339 5.111 23.536 1.00 91.50 94 GLY A N 1
ATOM 732 C CA . GLY A 1 94 ? -10.171 5.522 24.324 1.00 91.50 94 GLY A CA 1
ATOM 733 C C . GLY A 1 94 ? -8.840 4.992 23.781 1.00 91.50 94 GLY A C 1
ATOM 734 O O . GLY A 1 94 ? -7.813 5.651 23.937 1.00 91.50 94 GLY A O 1
ATOM 735 N N . ASP A 1 95 ? -8.867 3.867 23.066 1.00 91.75 95 ASP A N 1
ATOM 736 C CA . ASP A 1 95 ? -7.673 3.157 22.603 1.00 91.75 95 ASP A CA 1
ATOM 737 C C . ASP A 1 95 ? -7.318 3.456 21.139 1.00 91.75 95 ASP A C 1
ATOM 739 O O . ASP A 1 95 ? -6.228 3.113 20.671 1.00 91.75 95 ASP A O 1
ATOM 743 N N . ILE A 1 96 ? -8.194 4.152 20.403 1.00 90.88 96 ILE A N 1
ATOM 744 C CA . ILE A 1 96 ? -7.973 4.515 18.995 1.00 90.88 96 ILE A CA 1
ATOM 745 C C . ILE A 1 96 ? -6.719 5.381 18.837 1.00 90.88 96 ILE A C 1
ATOM 747 O O . ILE A 1 96 ? -5.859 5.082 18.009 1.00 90.88 96 ILE A O 1
ATOM 751 N N . ALA A 1 97 ? -6.613 6.457 19.621 1.00 91.31 97 ALA A N 1
ATOM 752 C CA . ALA A 1 97 ? -5.488 7.385 19.553 1.00 91.31 97 ALA A CA 1
ATOM 753 C C . ALA A 1 97 ? -4.142 6.731 19.928 1.00 91.31 97 ALA A C 1
ATOM 755 O O . ALA A 1 97 ? -3.214 6.822 19.117 1.00 91.31 97 ALA A O 1
ATOM 756 N N . PRO A 1 98 ? -4.003 6.046 21.086 1.00 93.94 98 PRO A N 1
ATOM 757 C CA . PRO A 1 98 ? -2.735 5.412 21.442 1.00 93.94 98 PRO A CA 1
ATOM 758 C C . PRO A 1 98 ? -2.347 4.295 20.463 1.00 93.94 98 PRO A C 1
ATOM 760 O O . PRO A 1 98 ? -1.186 4.218 20.065 1.00 93.94 98 PRO A O 1
ATOM 763 N N . THR A 1 99 ? -3.294 3.481 19.989 1.00 92.25 99 THR A N 1
ATOM 764 C CA . THR A 1 99 ? -2.985 2.407 19.028 1.00 92.25 99 THR A CA 1
ATOM 765 C C . THR A 1 99 ? -2.569 2.957 17.662 1.00 92.25 99 THR A C 1
ATOM 767 O O . THR A 1 99 ? -1.604 2.472 17.069 1.00 92.25 99 THR A O 1
ATOM 770 N N . ALA A 1 100 ? -3.244 3.999 17.164 1.00 90.38 100 ALA A N 1
ATOM 771 C CA . ALA A 1 100 ? -2.860 4.657 15.917 1.00 90.38 100 ALA A CA 1
ATOM 772 C C . ALA A 1 100 ? -1.462 5.293 16.010 1.00 90.38 100 ALA A C 1
ATOM 774 O O . ALA A 1 100 ? -0.697 5.221 15.047 1.00 90.38 100 ALA A O 1
ATOM 775 N N . ALA A 1 101 ? -1.107 5.865 17.167 1.00 93.19 101 ALA A N 1
ATOM 776 C CA . ALA A 1 101 ? 0.227 6.410 17.411 1.00 93.19 101 ALA A CA 1
ATOM 777 C C . ALA A 1 101 ? 1.309 5.320 17.339 1.00 93.19 101 ALA A C 1
ATOM 779 O O . ALA A 1 101 ? 2.301 5.493 16.633 1.00 93.19 101 ALA A O 1
ATOM 780 N N . VAL A 1 102 ? 1.092 4.169 17.985 1.00 95.31 102 VAL A N 1
ATOM 781 C CA . VAL A 1 102 ? 2.026 3.030 17.925 1.00 95.31 102 VAL A CA 1
ATOM 782 C C . VAL A 1 102 ? 2.167 2.500 16.496 1.00 95.31 102 VAL A C 1
ATOM 784 O O . VAL A 1 102 ? 3.287 2.300 16.025 1.00 95.31 102 VAL A O 1
ATOM 787 N N . ALA A 1 103 ? 1.056 2.323 15.774 1.00 91.88 103 ALA A N 1
ATOM 788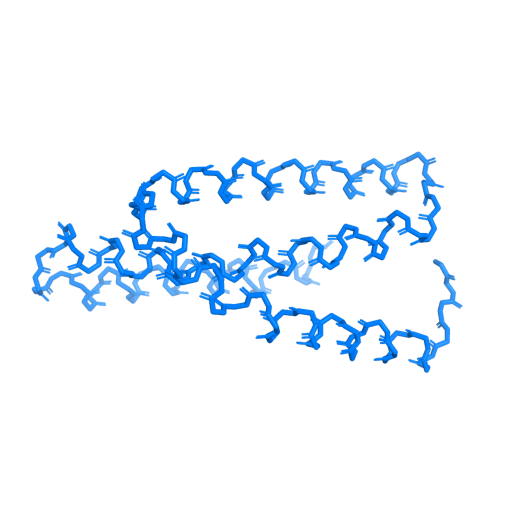 C CA . ALA A 1 103 ? 1.082 1.883 14.379 1.00 91.88 103 ALA A CA 1
ATOM 789 C C . ALA A 1 103 ? 1.874 2.852 13.483 1.00 91.88 103 ALA A C 1
ATOM 791 O O . ALA A 1 103 ? 2.651 2.419 12.631 1.00 91.88 103 ALA A O 1
ATOM 792 N N . PHE A 1 104 ? 1.729 4.163 13.700 1.00 92.50 104 PHE A N 1
ATOM 793 C CA . PHE A 1 104 ? 2.515 5.174 12.996 1.00 92.50 104 PHE A CA 1
ATOM 794 C C . PHE A 1 104 ? 4.009 5.065 13.317 1.00 92.50 104 PHE A C 1
ATOM 796 O O . PHE A 1 104 ? 4.822 5.071 12.395 1.00 92.50 104 PHE A O 1
ATOM 803 N N . THR A 1 105 ? 4.383 4.904 14.590 1.00 95.19 105 THR A N 1
ATOM 804 C CA . THR A 1 105 ? 5.786 4.717 14.989 1.00 95.19 105 THR A CA 1
ATOM 805 C C . THR A 1 105 ? 6.405 3.489 14.321 1.00 95.19 105 THR A C 1
ATOM 807 O O . THR A 1 105 ? 7.501 3.590 13.775 1.00 95.19 105 THR A O 1
ATOM 810 N N . ILE A 1 106 ? 5.699 2.353 14.300 1.00 94.06 106 ILE A N 1
ATOM 811 C CA . ILE A 1 106 ? 6.165 1.122 13.640 1.00 94.06 106 ILE A CA 1
ATOM 812 C C . ILE A 1 106 ? 6.391 1.364 12.143 1.00 94.06 106 ILE A C 1
ATOM 814 O O . ILE A 1 106 ? 7.469 1.072 11.623 1.00 94.06 106 ILE A O 1
ATOM 818 N N . ASN A 1 107 ? 5.402 1.944 11.456 1.00 92.19 107 ASN A N 1
ATOM 819 C CA . ASN A 1 107 ? 5.506 2.234 10.026 1.00 92.19 107 ASN A CA 1
ATOM 820 C C . ASN A 1 107 ? 6.643 3.217 9.718 1.00 92.19 107 ASN A C 1
ATOM 822 O O . ASN A 1 107 ? 7.347 3.053 8.725 1.00 92.19 107 ASN A O 1
ATOM 826 N N . HIS A 1 108 ? 6.860 4.214 10.577 1.00 95.25 108 HIS A N 1
ATOM 827 C CA . HIS A 1 108 ? 7.922 5.197 10.395 1.00 95.25 108 HIS A CA 1
ATOM 828 C C . HIS A 1 108 ? 9.320 4.585 10.568 1.00 95.25 108 HIS A C 1
ATOM 830 O O . HIS A 1 108 ? 10.218 4.908 9.796 1.00 95.25 108 HIS A O 1
ATOM 836 N N . ILE A 1 109 ? 9.504 3.655 11.516 1.00 93.88 109 ILE A N 1
ATOM 837 C CA . ILE A 1 109 ? 10.762 2.901 11.655 1.00 93.88 109 ILE A CA 1
ATOM 838 C C . ILE A 1 109 ? 11.067 2.143 10.359 1.00 93.88 109 ILE A C 1
ATOM 840 O O . ILE A 1 109 ? 12.176 2.251 9.838 1.00 93.88 109 ILE A O 1
ATOM 844 N N . ALA A 1 110 ? 10.081 1.430 9.804 1.00 91.00 110 ALA A N 1
ATOM 845 C CA . ALA A 1 110 ? 10.255 0.707 8.546 1.00 91.00 110 ALA A CA 1
ATOM 846 C C . ALA A 1 110 ? 10.597 1.654 7.380 1.00 91.00 110 ALA A C 1
ATOM 848 O O . ALA A 1 110 ? 11.540 1.395 6.634 1.00 91.00 110 ALA A O 1
ATOM 849 N N . ALA A 1 111 ? 9.879 2.775 7.259 1.00 91.31 111 ALA A N 1
ATOM 850 C CA . ALA A 1 111 ? 10.072 3.749 6.186 1.00 91.31 111 ALA A CA 1
ATOM 851 C C . ALA A 1 111 ? 11.447 4.439 6.222 1.00 91.31 111 ALA A C 1
ATOM 853 O O . ALA A 1 111 ? 12.030 4.684 5.171 1.00 91.31 111 ALA A O 1
ATOM 854 N N . VAL A 1 112 ? 11.975 4.745 7.412 1.00 92.94 112 VAL A N 1
ATOM 855 C CA . VAL A 1 112 ? 13.305 5.362 7.570 1.00 92.94 112 VAL A CA 1
ATOM 856 C C . VAL A 1 112 ? 14.426 4.352 7.328 1.00 92.94 112 VAL A C 1
ATOM 858 O O . VAL A 1 112 ? 15.487 4.725 6.834 1.00 92.94 112 VAL A O 1
ATOM 861 N N . PHE A 1 113 ? 14.210 3.082 7.672 1.00 92.94 113 PHE A N 1
ATOM 862 C CA . PHE A 1 113 ? 15.249 2.059 7.592 1.00 92.94 113 PHE A CA 1
ATOM 863 C C . PHE A 1 113 ? 15.419 1.478 6.182 1.00 92.94 113 PHE A C 1
ATOM 865 O O . PHE A 1 113 ? 16.547 1.228 5.765 1.00 92.94 113 PHE A O 1
ATOM 872 N N . LEU A 1 114 ? 14.325 1.296 5.431 1.00 90.25 114 LEU A N 1
ATOM 873 C CA . LEU A 1 114 ? 14.346 0.659 4.106 1.00 90.25 114 LEU A CA 1
ATOM 874 C C . LEU A 1 114 ? 15.332 1.302 3.101 1.00 90.25 114 LEU A C 1
ATOM 876 O O . LEU A 1 114 ? 16.009 0.547 2.419 1.00 90.25 114 LEU A O 1
ATOM 880 N N . PRO A 1 115 ? 15.473 2.642 2.997 1.00 88.69 115 PRO A N 1
ATOM 881 C CA . PRO A 1 115 ? 16.399 3.267 2.044 1.00 88.69 115 PRO A CA 1
ATOM 882 C C . PRO A 1 115 ? 17.889 3.053 2.349 1.00 88.69 115 PRO A C 1
ATOM 884 O O . PRO A 1 115 ? 18.727 3.380 1.513 1.00 88.69 115 PRO A O 1
ATOM 887 N N . VAL A 1 116 ? 18.224 2.600 3.562 1.00 90.88 116 VAL A N 1
ATOM 888 C CA . VAL A 1 116 ? 19.611 2.374 4.005 1.00 90.88 116 VAL A CA 1
ATOM 889 C C . VAL A 1 116 ? 20.093 0.953 3.661 1.00 90.88 116 VAL A C 1
ATOM 891 O O . VAL A 1 116 ? 21.297 0.703 3.677 1.00 90.88 116 VAL A O 1
ATOM 894 N N . LEU A 1 117 ? 19.165 0.040 3.350 1.00 75.00 117 LEU A N 1
ATOM 895 C CA . LEU A 1 117 ? 19.399 -1.345 2.917 1.00 75.00 117 LEU A CA 1
ATOM 896 C C . LEU A 1 117 ? 19.561 -1.441 1.396 1.00 75.00 117 LEU A C 1
ATOM 898 O O . LEU A 1 117 ? 20.442 -2.220 0.970 1.00 75.00 117 LEU A O 1
#

Radius of gyration: 16.92 Å; chains: 1; bounding box: 40×25×44 Å

Sequence (117 aa):
FGFEVHQLTALYLINLIVNMAVAPFLGKAVGVFGERRTLTVEYIGLATVFTLYGGVYWFGWGVALAATLYVIDHILFGLALALKTYFQKIADPGDIAPTAAVAFTINHIAAVFLPVL

Foldseek 3Di:
DPDDPVRVVVLVVVLVVLLVVCLVVLVVCCVPVPLVVLVVCLVVQLVVLVVVVVVCVPVVDDPVVVSVSVSSNVNSVSSCVSVLVVCVVPDDPVCSVVVVVVVVVVVVVVVVVVVVD

Secondary structure (DSSP, 8-state):
----HHHHHHHHHHHHHHHHHHHHHHHHHHHHH-HHHHHHHHHHHHHHHHHHHHHHHHH---HHHHHHHHHHHHHHHTTHHHHHHHHHHHS-HHHHHHHHHHHHHHHHHHHHHGGG-